Protein AF-X1JRX9-F1 (afdb_monomer_lite)

Sequence (79 aa):
MIRKLMVVLLSVALCLVVTAPLVAETNWGWSTLQEYEEATGNKIGKFNEAPMLKVKVAAGELPSIEERLPEEPMVDKPF

Secondary structure (DSSP, 8-state):
-HHHHHHHHHHHHHHHHHHGGGG-----EESSHHHHHHHHS---------HHHHHHHHTTSS--HHHHS-SS--EEPP-

Organism: NCBI:txid412755

Structure (mmCIF, N/CA/C/O backbone):
data_AF-X1JRX9-F1
#
_entry.id   AF-X1JRX9-F1
#
loop_
_atom_site.group_PDB
_atom_site.id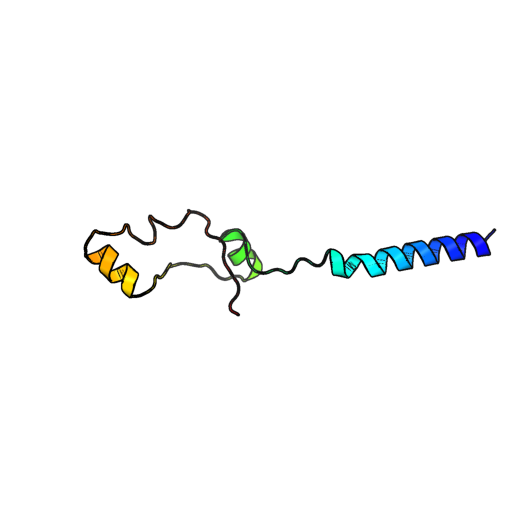
_atom_site.type_symbol
_atom_site.label_atom_id
_atom_site.label_alt_id
_atom_site.label_comp_id
_atom_site.label_asym_id
_atom_site.label_entity_id
_atom_site.label_seq_id
_atom_site.pdbx_PDB_ins_code
_atom_site.Cartn_x
_atom_site.Cartn_y
_atom_site.Cartn_z
_atom_site.occupancy
_atom_site.B_iso_or_equiv
_atom_site.auth_seq_id
_atom_site.auth_comp_id
_atom_site.auth_asym_id
_atom_site.auth_atom_id
_atom_site.pdbx_PDB_model_num
ATOM 1 N N . MET A 1 1 ? 48.505 -5.487 -34.518 1.00 71.50 1 MET A N 1
ATOM 2 C CA . MET A 1 1 ? 47.879 -4.810 -33.355 1.00 71.50 1 MET A CA 1
ATOM 3 C C . MET A 1 1 ? 46.353 -4.854 -33.417 1.00 71.50 1 MET A C 1
ATOM 5 O O . MET A 1 1 ? 45.746 -5.262 -32.437 1.00 71.50 1 MET A O 1
ATOM 9 N N . ILE A 1 2 ? 45.745 -4.584 -34.579 1.00 80.12 2 ILE A N 1
ATOM 10 C CA . ILE A 1 2 ? 44.283 -4.601 -34.801 1.00 80.12 2 ILE A CA 1
ATOM 11 C C . ILE A 1 2 ? 43.610 -5.926 -34.399 1.00 80.12 2 ILE A C 1
ATOM 13 O O . ILE A 1 2 ? 42.624 -5.906 -33.679 1.00 80.12 2 ILE A O 1
ATOM 17 N N . ARG A 1 3 ? 44.176 -7.089 -34.756 1.00 78.88 3 ARG A N 1
ATOM 18 C CA . ARG A 1 3 ? 43.604 -8.404 -34.391 1.00 78.88 3 ARG A CA 1
ATOM 19 C C . ARG A 1 3 ? 43.519 -8.642 -32.875 1.00 78.88 3 ARG A C 1
ATOM 21 O O . ARG A 1 3 ? 42.556 -9.235 -32.414 1.00 78.88 3 ARG A O 1
ATOM 28 N N . LYS A 1 4 ? 44.502 -8.168 -32.098 1.00 78.25 4 LYS A N 1
ATOM 29 C CA . LYS A 1 4 ? 44.479 -8.272 -30.626 1.00 78.25 4 LYS A CA 1
ATOM 30 C C . LYS A 1 4 ? 43.442 -7.314 -30.028 1.00 78.25 4 LYS A C 1
ATOM 32 O O . LYS A 1 4 ? 42.714 -7.709 -29.129 1.00 78.25 4 LYS A O 1
ATOM 37 N N . LEU A 1 5 ? 43.330 -6.104 -30.585 1.00 84.31 5 LEU A N 1
ATOM 38 C CA . LEU A 1 5 ? 42.313 -5.118 -30.204 1.00 84.31 5 LEU A CA 1
ATOM 39 C C . LEU A 1 5 ? 40.889 -5.640 -30.466 1.00 84.31 5 LEU A C 1
ATOM 41 O O . LEU A 1 5 ? 40.019 -5.515 -29.613 1.00 84.31 5 LEU A O 1
ATOM 45 N N . MET A 1 6 ? 40.675 -6.283 -31.618 1.00 87.88 6 MET A N 1
ATOM 46 C CA . MET A 1 6 ? 39.380 -6.850 -32.003 1.00 87.88 6 MET A CA 1
ATOM 47 C C . MET A 1 6 ? 38.940 -7.974 -31.060 1.00 87.88 6 MET A C 1
ATOM 49 O O . MET A 1 6 ? 37.774 -8.041 -30.690 1.00 87.88 6 MET A O 1
ATOM 53 N N . VAL A 1 7 ? 39.875 -8.828 -30.631 1.00 87.19 7 VAL A N 1
ATOM 54 C CA . VAL A 1 7 ? 39.593 -9.911 -29.674 1.00 87.19 7 VAL A CA 1
ATOM 55 C C . VAL A 1 7 ? 39.233 -9.356 -28.294 1.00 87.19 7 VAL A C 1
ATOM 57 O O . VAL A 1 7 ? 38.279 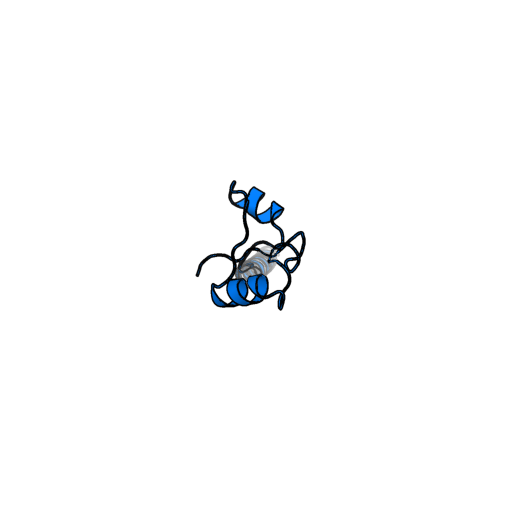-9.834 -27.692 1.00 87.19 7 VAL A O 1
ATOM 60 N N . VAL A 1 8 ? 39.934 -8.319 -27.824 1.00 90.12 8 VAL A N 1
ATOM 61 C CA . VAL A 1 8 ? 39.633 -7.667 -26.535 1.00 90.12 8 VAL A CA 1
ATOM 62 C C . VAL A 1 8 ? 38.261 -6.984 -26.562 1.00 90.12 8 VAL A C 1
ATOM 64 O O . VAL A 1 8 ? 37.478 -7.137 -25.626 1.00 90.12 8 VAL A O 1
ATOM 67 N N . LEU A 1 9 ? 37.928 -6.284 -27.652 1.00 90.31 9 LEU A N 1
ATOM 68 C CA . LEU A 1 9 ? 36.608 -5.668 -27.829 1.00 90.31 9 LEU A CA 1
ATOM 69 C C . LEU A 1 9 ? 35.485 -6.714 -27.836 1.00 90.31 9 LEU A C 1
ATOM 71 O O . LEU A 1 9 ? 34.481 -6.5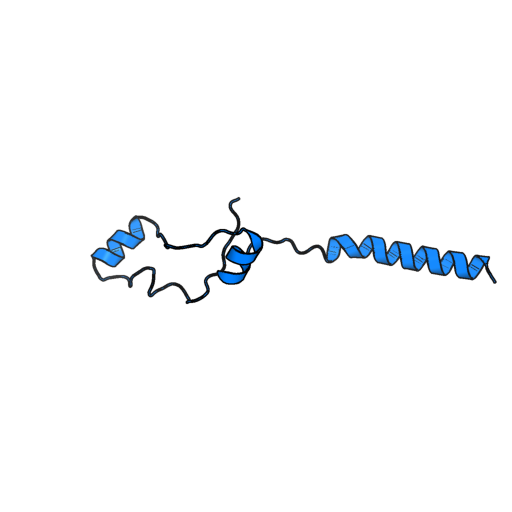34 -27.150 1.00 90.31 9 LEU A O 1
ATOM 75 N N . LEU A 1 10 ? 35.675 -7.828 -28.550 1.00 90.44 10 LEU A N 1
ATOM 76 C CA . LEU A 1 10 ? 34.700 -8.921 -28.595 1.00 90.44 10 LEU A CA 1
ATOM 77 C C . LEU A 1 10 ? 34.516 -9.596 -27.231 1.00 90.44 10 LEU A C 1
ATOM 79 O O . LEU A 1 10 ? 33.386 -9.905 -26.865 1.00 90.44 10 LEU A O 1
ATOM 83 N N . SER A 1 11 ? 35.587 -9.786 -26.453 1.00 86.81 11 SER A N 1
ATOM 84 C CA . SER A 1 11 ? 35.471 -10.370 -25.112 1.00 86.81 11 SER A CA 1
ATOM 85 C C . SER A 1 11 ? 34.738 -9.455 -24.132 1.00 86.81 11 SER A C 1
ATOM 87 O O . SER A 1 11 ? 33.923 -9.933 -23.353 1.00 86.81 11 SER A O 1
ATOM 89 N N . VAL A 1 12 ? 34.974 -8.139 -24.189 1.00 88.44 12 VAL A N 1
ATOM 90 C CA . VAL A 1 12 ? 34.277 -7.176 -23.318 1.00 88.44 12 VAL A CA 1
ATOM 91 C C . VAL A 1 12 ? 32.798 -7.086 -23.690 1.00 88.44 12 VAL A C 1
ATOM 93 O O . VAL A 1 12 ? 31.947 -7.123 -22.806 1.00 88.44 12 VAL A O 1
ATOM 96 N N . ALA A 1 13 ? 32.479 -7.042 -24.987 1.00 87.94 13 ALA A N 1
ATOM 97 C CA . ALA A 1 13 ? 31.097 -7.059 -25.455 1.00 87.94 13 ALA A CA 1
ATOM 98 C C . ALA A 1 13 ? 30.363 -8.337 -25.015 1.00 87.94 13 ALA A C 1
ATOM 100 O O . ALA A 1 13 ? 29.235 -8.262 -24.537 1.00 87.94 13 ALA A O 1
ATOM 101 N N . LEU A 1 14 ? 31.020 -9.499 -25.104 1.00 86.69 14 LEU A N 1
ATOM 102 C CA . LEU A 1 14 ? 30.449 -10.767 -24.651 1.00 86.69 14 LEU A CA 1
ATOM 103 C C . LEU A 1 14 ? 30.209 -10.781 -23.132 1.00 86.69 14 LEU A C 1
ATOM 105 O O . LEU A 1 14 ? 29.144 -11.210 -22.698 1.00 86.69 14 LEU A O 1
ATOM 109 N N . CYS A 1 15 ? 31.145 -10.258 -22.331 1.00 81.19 15 CYS A N 1
ATOM 110 C CA . CYS A 1 15 ? 30.956 -10.123 -20.884 1.00 81.19 15 CYS A CA 1
ATOM 111 C C . CYS A 1 15 ? 29.761 -9.221 -20.536 1.00 81.19 15 CYS A C 1
ATOM 113 O O . CYS A 1 15 ? 28.972 -9.577 -19.666 1.00 81.19 15 CYS A O 1
ATOM 115 N N . LEU A 1 16 ? 29.591 -8.093 -21.235 1.00 79.25 16 LEU A N 1
ATOM 116 C CA . LEU A 1 16 ? 28.490 -7.153 -20.987 1.00 79.25 16 LEU A CA 1
ATOM 117 C C . LEU A 1 16 ? 27.114 -7.743 -21.332 1.00 79.25 16 LEU A C 1
ATOM 119 O O . LEU A 1 16 ? 26.144 -7.512 -20.611 1.00 79.25 16 LEU A O 1
ATOM 123 N N . VAL A 1 17 ? 27.025 -8.537 -22.405 1.00 79.00 17 VAL A N 1
ATOM 124 C CA . VAL A 1 17 ? 25.769 -9.192 -22.812 1.00 79.00 17 VAL A CA 1
ATOM 125 C C . VAL A 1 17 ? 25.348 -10.264 -21.802 1.00 79.00 17 VAL A C 1
ATOM 127 O O . VAL A 1 17 ? 24.163 -10.383 -21.497 1.00 79.00 17 VAL A O 1
ATOM 130 N N . VAL A 1 18 ? 26.301 -11.011 -21.234 1.00 75.50 18 VAL A N 1
ATOM 131 C CA . VAL A 1 18 ? 26.015 -12.064 -20.242 1.00 75.50 18 VAL A CA 1
ATOM 132 C C . VAL A 1 18 ? 25.549 -11.489 -18.899 1.00 75.50 18 VAL A C 1
ATOM 134 O O . VAL A 1 18 ? 24.770 -12.133 -18.202 1.00 75.50 18 VAL A O 1
ATOM 137 N N . THR A 1 19 ? 25.966 -10.275 -18.528 1.00 70.25 19 THR A N 1
ATOM 138 C CA . THR A 1 19 ? 25.567 -9.664 -17.248 1.00 70.25 19 THR A CA 1
ATOM 139 C C . THR A 1 19 ? 24.180 -9.020 -17.255 1.00 70.25 19 THR A C 1
ATOM 141 O O . THR A 1 19 ? 23.610 -8.834 -16.185 1.00 70.25 19 THR A O 1
ATOM 144 N N . ALA A 1 20 ? 23.602 -8.705 -18.419 1.00 67.94 20 ALA A N 1
ATOM 145 C CA . ALA A 1 20 ? 22.322 -7.991 -18.502 1.00 67.94 20 ALA A CA 1
ATOM 146 C C . ALA A 1 20 ? 21.126 -8.727 -17.847 1.00 67.94 20 ALA A C 1
ATOM 148 O O . ALA A 1 20 ? 20.367 -8.080 -17.130 1.00 67.94 20 ALA A O 1
ATOM 149 N N . PRO A 1 21 ? 20.954 -10.057 -17.995 1.00 66.00 21 PRO A N 1
ATOM 150 C CA . PRO A 1 21 ? 19.863 -10.775 -17.331 1.00 66.00 21 PRO A CA 1
ATOM 151 C C . PRO A 1 21 ? 20.052 -10.908 -15.814 1.00 66.00 21 PRO A C 1
ATOM 153 O O . PRO A 1 21 ? 19.072 -11.066 -15.097 1.00 66.00 21 PRO A O 1
ATOM 156 N N . LEU A 1 22 ? 21.294 -10.846 -15.314 1.00 60.94 22 LEU A N 1
ATOM 157 C CA . LEU A 1 22 ? 21.591 -10.927 -13.876 1.00 60.94 22 LEU A CA 1
ATOM 158 C C . LEU A 1 22 ? 21.215 -9.644 -13.122 1.00 60.94 22 LEU A C 1
ATOM 160 O O . LEU A 1 22 ? 21.035 -9.689 -11.911 1.00 60.94 22 LEU A O 1
ATOM 164 N N . VAL A 1 23 ? 21.098 -8.519 -13.832 1.00 63.38 23 VAL A N 1
ATOM 165 C CA . VAL A 1 23 ? 20.666 -7.222 -13.283 1.00 63.38 23 VAL A CA 1
ATOM 166 C C . VAL A 1 23 ? 19.241 -6.852 -13.696 1.00 63.38 23 VAL A C 1
ATOM 168 O O . VAL A 1 23 ? 18.800 -5.735 -13.440 1.00 63.38 23 VAL A O 1
ATOM 171 N N . ALA A 1 24 ? 18.513 -7.764 -14.348 1.00 63.31 24 ALA A N 1
ATOM 172 C CA . ALA A 1 24 ? 17.103 -7.556 -14.630 1.00 63.31 24 ALA A CA 1
ATOM 173 C C . ALA A 1 24 ? 16.330 -7.669 -13.311 1.00 63.31 24 ALA A C 1
ATOM 175 O O . ALA A 1 24 ? 16.088 -8.769 -12.814 1.00 63.31 24 ALA A O 1
ATOM 176 N N . GLU A 1 25 ? 15.977 -6.523 -12.728 1.00 59.72 25 GLU A N 1
ATOM 177 C CA . GLU A 1 25 ? 15.099 -6.467 -11.567 1.00 59.72 25 GLU A CA 1
ATOM 178 C C . GLU A 1 25 ? 13.792 -7.192 -11.888 1.00 59.72 25 GLU A C 1
ATOM 180 O O . GLU A 1 25 ? 13.003 -6.788 -12.747 1.00 59.72 25 GLU A O 1
ATOM 185 N N . THR A 1 26 ? 13.552 -8.293 -11.186 1.00 65.56 26 THR A N 1
ATOM 186 C CA . THR A 1 26 ? 12.226 -8.890 -11.117 1.00 65.56 26 THR A CA 1
ATOM 187 C C . THR A 1 26 ? 11.349 -7.892 -10.371 1.00 65.56 26 THR A C 1
ATOM 189 O O . THR A 1 26 ? 11.411 -7.802 -9.148 1.00 65.56 26 THR A O 1
ATOM 192 N N . ASN A 1 27 ? 10.613 -7.065 -11.107 1.00 72.94 27 ASN A N 1
ATOM 193 C CA . ASN A 1 27 ? 9.754 -6.041 -10.529 1.00 72.94 27 ASN A CA 1
ATOM 194 C C . ASN A 1 27 ? 8.486 -6.701 -9.954 1.00 72.94 27 ASN A C 1
ATOM 196 O O . ASN A 1 27 ? 7.467 -6.791 -10.650 1.00 72.94 27 ASN A O 1
ATOM 200 N N . TRP A 1 28 ? 8.587 -7.200 -8.718 1.00 78.44 28 TRP A N 1
ATOM 201 C CA . TRP A 1 28 ? 7.492 -7.837 -7.979 1.00 78.44 28 TRP A CA 1
ATOM 202 C C . TRP A 1 28 ? 6.425 -6.820 -7.548 1.00 78.44 28 TRP A C 1
ATOM 204 O O . TRP A 1 28 ? 5.252 -7.151 -7.544 1.00 78.44 28 TRP A O 1
ATOM 214 N N . GLY A 1 29 ? 6.777 -5.554 -7.325 1.00 90.31 29 GLY A N 1
ATOM 215 C CA . GLY A 1 29 ? 5.822 -4.538 -6.888 1.00 90.31 29 GLY A CA 1
ATOM 216 C C . GLY A 1 29 ? 6.430 -3.141 -6.803 1.00 90.31 29 GLY A C 1
ATOM 217 O O . GLY A 1 29 ? 7.519 -2.894 -7.309 1.00 90.31 29 GLY A O 1
ATOM 218 N N . TRP A 1 30 ? 5.717 -2.235 -6.147 1.00 94.31 30 TRP A N 1
ATOM 219 C CA . TRP A 1 30 ? 6.113 -0.849 -5.909 1.00 94.31 30 TRP A CA 1
ATOM 220 C C . TRP A 1 30 ? 6.304 -0.617 -4.414 1.00 94.31 30 TRP A C 1
ATOM 222 O O . TRP A 1 30 ? 5.520 -1.114 -3.603 1.00 94.31 30 TRP A O 1
ATOM 232 N N . SER A 1 31 ? 7.341 0.127 -4.039 1.00 93.06 31 SER A N 1
ATOM 233 C CA . SER A 1 31 ? 7.706 0.322 -2.630 1.00 93.06 31 SER A CA 1
ATOM 234 C C . SER A 1 31 ? 6.793 1.326 -1.931 1.00 93.06 31 SER A C 1
ATOM 236 O O . SER A 1 31 ? 6.659 1.278 -0.711 1.00 93.06 31 SER A O 1
ATOM 238 N N . THR A 1 32 ? 6.176 2.222 -2.704 1.00 95.31 32 THR A N 1
ATOM 239 C CA . THR A 1 32 ? 5.303 3.299 -2.227 1.00 95.31 32 THR A CA 1
ATOM 240 C C . THR A 1 32 ? 4.041 3.411 -3.081 1.00 95.31 32 THR A C 1
ATOM 242 O O . THR A 1 32 ? 3.985 2.948 -4.227 1.00 95.31 32 THR A O 1
ATOM 245 N N . LEU A 1 33 ? 3.020 4.070 -2.536 1.00 96.12 33 LEU A N 1
ATOM 246 C CA . LEU A 1 33 ? 1.796 4.411 -3.257 1.00 96.12 33 LEU A CA 1
ATOM 247 C C . LEU A 1 33 ? 2.081 5.384 -4.404 1.00 96.12 33 LEU A C 1
ATOM 249 O O . LEU A 1 33 ? 1.463 5.275 -5.463 1.00 96.12 33 LEU A O 1
ATOM 253 N N . GLN A 1 34 ? 3.030 6.304 -4.211 1.00 95.75 34 GLN A N 1
ATOM 254 C CA . GLN A 1 34 ? 3.447 7.245 -5.247 1.00 95.75 34 GLN A CA 1
ATOM 255 C C . GLN A 1 34 ? 4.074 6.523 -6.444 1.00 95.75 34 GLN A C 1
ATOM 257 O O . GLN A 1 34 ? 3.674 6.772 -7.577 1.00 95.75 34 GLN A O 1
ATOM 262 N N . GLU A 1 35 ? 5.012 5.600 -6.209 1.00 95.00 35 GLU A N 1
ATOM 263 C CA . GLU A 1 35 ? 5.626 4.804 -7.282 1.00 95.00 35 GLU A CA 1
ATOM 264 C C . GLU A 1 35 ? 4.574 4.015 -8.073 1.00 95.00 35 GLU A C 1
ATOM 266 O O . GLU A 1 35 ? 4.647 3.926 -9.301 1.00 95.00 35 GLU A O 1
ATOM 271 N N . TYR A 1 36 ? 3.572 3.464 -7.383 1.00 95.56 36 TYR A N 1
ATOM 272 C CA . TYR A 1 36 ? 2.449 2.789 -8.026 1.00 95.56 36 TYR A CA 1
ATOM 273 C C . TYR A 1 36 ? 1.618 3.744 -8.899 1.00 95.56 36 TYR A C 1
ATOM 275 O O . TYR A 1 36 ? 1.277 3.404 -10.038 1.00 95.56 36 TYR A O 1
ATOM 283 N N . GLU A 1 37 ? 1.291 4.934 -8.390 1.00 97.06 37 GLU A N 1
ATOM 284 C CA . GLU A 1 37 ? 0.499 5.932 -9.115 1.00 97.06 37 GLU A CA 1
ATOM 285 C C . GLU A 1 37 ? 1.251 6.456 -10.344 1.00 97.06 37 GLU A C 1
ATOM 287 O O . GLU A 1 37 ? 0.680 6.509 -11.432 1.00 97.06 37 GLU A O 1
ATOM 292 N N . GLU A 1 38 ? 2.546 6.747 -10.220 1.00 96.31 38 GLU A N 1
ATOM 293 C CA . GLU A 1 38 ? 3.393 7.178 -11.337 1.00 96.31 38 GLU A CA 1
ATOM 294 C C . GLU A 1 38 ? 3.530 6.093 -12.413 1.00 96.31 38 GLU A C 1
ATOM 296 O O . GLU A 1 38 ? 3.468 6.384 -13.610 1.00 96.31 38 GLU A O 1
ATOM 301 N N . ALA A 1 39 ? 3.678 4.829 -12.007 1.00 94.00 39 ALA A N 1
ATOM 302 C CA . ALA A 1 39 ? 3.856 3.721 -12.938 1.00 94.00 39 ALA A CA 1
ATOM 303 C C . ALA A 1 39 ? 2.562 3.291 -13.644 1.00 94.00 39 ALA A C 1
ATOM 305 O O . ALA A 1 39 ? 2.619 2.770 -14.759 1.00 94.00 39 ALA A O 1
ATOM 306 N N . THR A 1 40 ? 1.404 3.446 -12.996 1.00 94.19 40 THR A N 1
ATOM 307 C CA . THR A 1 40 ? 0.131 2.896 -13.497 1.00 94.19 40 THR A CA 1
ATOM 308 C C . THR A 1 40 ? -0.900 3.952 -13.884 1.00 94.19 40 THR A C 1
ATOM 310 O O . THR A 1 40 ? -1.859 3.627 -14.583 1.00 94.19 40 THR A O 1
ATOM 313 N N . GLY A 1 41 ? -0.740 5.194 -13.425 1.00 97.06 41 GLY A N 1
ATOM 314 C CA . GLY A 1 41 ? -1.747 6.251 -13.522 1.00 97.06 41 GLY A CA 1
ATOM 315 C C . GLY A 1 41 ? -2.970 6.036 -12.622 1.00 97.06 41 GLY A C 1
ATOM 316 O O . GLY A 1 41 ? -3.944 6.778 -12.744 1.00 97.06 41 GLY A O 1
ATOM 317 N N . ASN A 1 42 ? -2.957 5.024 -11.745 1.00 96.06 42 ASN A N 1
ATOM 318 C CA . ASN A 1 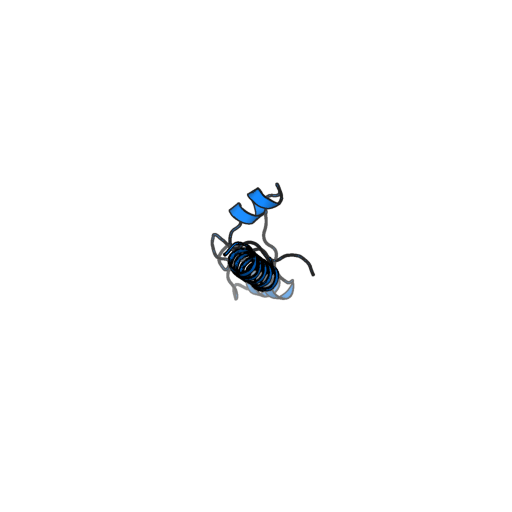42 ? -4.068 4.702 -10.852 1.00 96.06 42 ASN A CA 1
ATOM 319 C C . ASN A 1 42 ? -3.725 5.046 -9.406 1.00 96.06 42 ASN A C 1
ATOM 321 O O . ASN A 1 42 ? -2.636 4.748 -8.927 1.00 96.06 42 ASN A O 1
ATOM 325 N N . LYS A 1 43 ? -4.704 5.580 -8.676 1.00 96.94 43 LYS A N 1
ATOM 326 C CA . LYS A 1 43 ? -4.574 5.883 -7.250 1.00 96.94 43 LYS A CA 1
ATOM 327 C C . LYS A 1 43 ? -5.279 4.838 -6.390 1.00 96.94 43 LYS A C 1
ATOM 329 O O . LYS A 1 43 ? -6.454 4.535 -6.612 1.00 96.94 43 LYS A O 1
ATOM 334 N N . ILE A 1 44 ? -4.604 4.340 -5.355 1.00 96.19 44 ILE A N 1
ATOM 335 C CA . ILE A 1 44 ? -5.221 3.471 -4.341 1.00 96.19 44 ILE A CA 1
ATOM 336 C C . ILE A 1 44 ? -5.940 4.353 -3.317 1.00 96.19 44 ILE A C 1
ATOM 338 O O . ILE A 1 44 ? -5.319 4.975 -2.464 1.00 96.19 44 ILE A O 1
ATOM 342 N N . GLY A 1 45 ? -7.269 4.435 -3.424 1.00 94.19 45 GLY A N 1
ATOM 343 C CA . GLY A 1 45 ? -8.094 5.289 -2.557 1.00 94.19 45 GLY A CA 1
ATOM 344 C C . GLY A 1 45 ? -8.690 4.602 -1.325 1.00 94.19 45 GLY A C 1
ATOM 345 O O . GLY A 1 45 ? -9.304 5.273 -0.499 1.00 94.19 45 GLY A O 1
ATOM 346 N N . LYS A 1 46 ? -8.584 3.272 -1.212 1.00 95.38 46 LYS A N 1
ATOM 347 C CA . LYS A 1 46 ? -9.173 2.506 -0.106 1.00 95.38 46 LYS A CA 1
ATOM 348 C C . LYS A 1 46 ? -8.425 1.200 0.133 1.00 95.38 46 LYS A C 1
ATOM 350 O O . LYS A 1 46 ? -8.156 0.463 -0.815 1.00 95.38 46 LYS A O 1
ATOM 355 N N . PHE A 1 47 ? -8.226 0.863 1.404 1.00 96.88 47 PHE A N 1
ATOM 356 C CA . PHE A 1 47 ? -7.709 -0.435 1.820 1.00 96.88 47 PHE A CA 1
ATOM 357 C C . PHE A 1 47 ? -8.835 -1.382 2.241 1.00 96.88 47 PHE A C 1
ATOM 359 O O . PHE A 1 47 ? -9.908 -0.972 2.690 1.00 96.88 47 PHE A O 1
ATOM 366 N N . ASN A 1 48 ? -8.605 -2.679 2.052 1.00 96.56 48 ASN A N 1
ATOM 367 C CA . ASN A 1 48 ? -9.539 -3.730 2.437 1.00 96.56 48 ASN A CA 1
ATOM 368 C C . ASN A 1 48 ? -8.802 -4.827 3.205 1.00 96.56 48 ASN A C 1
ATOM 370 O O . ASN A 1 48 ? -7.617 -5.064 2.997 1.00 96.56 48 ASN A O 1
ATOM 374 N N . GLU A 1 49 ? -9.535 -5.532 4.059 1.00 97.88 49 GLU A N 1
ATOM 375 C CA . GLU A 1 49 ? -9.035 -6.654 4.851 1.00 97.88 49 GLU A CA 1
ATOM 376 C C . GLU A 1 49 ? -9.940 -7.880 4.720 1.00 97.88 49 GLU A C 1
ATOM 378 O O . GLU A 1 49 ? -11.116 -7.780 4.344 1.00 97.88 49 GLU A O 1
ATOM 383 N N . ALA A 1 50 ? -9.389 -9.041 5.079 1.00 98.06 50 ALA A N 1
ATOM 384 C CA . ALA A 1 50 ? -10.119 -10.298 5.112 1.00 98.06 50 ALA A CA 1
ATOM 385 C C . ALA A 1 50 ? -11.346 -10.223 6.050 1.00 98.06 50 ALA A C 1
ATOM 387 O O . ALA A 1 50 ? -11.264 -9.601 7.114 1.00 98.06 50 ALA A O 1
ATOM 388 N N . PRO A 1 51 ? -12.467 -10.906 5.733 1.00 98.12 51 PRO A N 1
ATOM 389 C CA . PRO A 1 51 ? -13.692 -10.846 6.538 1.00 98.12 51 PRO A CA 1
ATOM 390 C C . PRO A 1 51 ? -13.497 -11.182 8.022 1.00 98.12 51 PRO A C 1
ATOM 392 O O . PRO A 1 51 ? -14.089 -10.538 8.881 1.00 98.12 51 PRO A O 1
ATOM 395 N N . MET A 1 52 ? -12.626 -12.146 8.334 1.00 98.25 52 MET A N 1
ATOM 396 C CA . MET A 1 52 ? -12.305 -12.524 9.715 1.00 98.25 52 MET A CA 1
ATOM 397 C C . MET A 1 52 ? -11.690 -11.365 10.516 1.00 98.25 52 MET A C 1
ATOM 399 O O . MET A 1 52 ? -11.954 -11.243 11.709 1.00 98.25 52 MET A O 1
ATOM 403 N N . LEU A 1 53 ? -10.880 -10.509 9.884 1.00 98.38 53 LEU A N 1
ATOM 404 C CA . LEU A 1 53 ? -10.261 -9.368 10.562 1.00 98.38 53 LEU A CA 1
ATOM 405 C C . LEU A 1 53 ? -11.295 -8.284 10.867 1.00 98.38 53 LEU A C 1
ATOM 407 O O . LEU A 1 53 ? -11.309 -7.777 11.983 1.00 98.38 53 LEU A O 1
ATOM 411 N N . LYS A 1 54 ? -12.246 -8.043 9.954 1.00 97.94 54 LYS A N 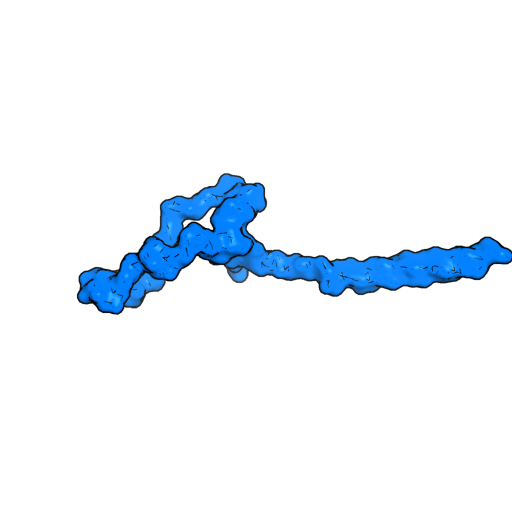1
ATOM 412 C CA . LYS A 1 54 ? -13.363 -7.111 10.193 1.00 97.94 54 LYS A CA 1
ATOM 413 C C . LYS A 1 54 ? -14.168 -7.469 11.440 1.00 97.94 54 LYS A C 1
ATOM 415 O O . LYS A 1 54 ? -14.583 -6.576 12.169 1.00 97.94 54 LYS A O 1
ATOM 420 N N . VAL A 1 55 ? -14.378 -8.765 11.697 1.00 98.31 55 VAL A N 1
ATOM 421 C CA . VAL A 1 55 ? -15.073 -9.233 12.909 1.00 98.31 55 VAL A CA 1
ATOM 422 C C . VAL A 1 55 ? -14.296 -8.841 14.168 1.00 98.31 55 VAL A C 1
ATOM 424 O O . VAL A 1 55 ? -14.895 -8.343 15.115 1.00 98.31 55 VAL A O 1
ATOM 427 N N . LYS A 1 56 ? -12.966 -8.994 14.163 1.00 98.38 56 LYS A N 1
ATOM 428 C CA . LYS A 1 56 ? -12.107 -8.604 15.293 1.00 98.38 56 LYS A CA 1
ATOM 429 C C . LYS A 1 56 ? -12.059 -7.092 15.497 1.00 98.38 56 LYS A C 1
ATOM 431 O O . LYS A 1 56 ? -12.090 -6.639 16.636 1.00 98.38 56 LYS A O 1
ATOM 436 N N . VAL A 1 57 ? -12.042 -6.319 14.409 1.00 98.25 57 VAL A N 1
ATOM 437 C CA . VAL A 1 57 ? -12.142 -4.852 14.470 1.00 98.25 57 VAL A CA 1
ATOM 438 C C . VAL A 1 57 ? -13.480 -4.433 15.078 1.00 98.25 57 VAL A C 1
ATOM 440 O O . VAL A 1 57 ? -13.512 -3.632 16.006 1.00 98.25 57 VAL A O 1
ATOM 443 N N . ALA A 1 58 ? -14.589 -5.031 14.630 1.00 98.06 58 ALA A N 1
ATOM 444 C CA . ALA A 1 58 ? -15.918 -4.749 15.172 1.00 98.06 58 ALA A CA 1
ATOM 445 C C . ALA A 1 58 ? -16.069 -5.151 16.652 1.00 98.06 58 ALA A C 1
ATOM 447 O O . ALA A 1 58 ? -16.815 -4.507 17.385 1.00 98.06 58 ALA A O 1
ATOM 448 N N . ALA A 1 59 ? -15.354 -6.189 17.096 1.00 98.31 59 ALA A N 1
ATOM 449 C CA . ALA A 1 59 ? -15.293 -6.601 18.497 1.00 98.31 59 ALA A CA 1
ATOM 450 C C . ALA A 1 59 ? -14.359 -5.725 19.361 1.00 98.31 59 ALA A C 1
ATOM 452 O O . ALA A 1 59 ? -14.325 -5.895 20.577 1.00 98.31 59 ALA A O 1
ATOM 453 N N . GLY A 1 60 ? -13.598 -4.800 18.759 1.00 98.12 60 GLY A N 1
ATOM 454 C CA . GLY A 1 60 ? -12.603 -3.975 19.455 1.00 98.12 60 GLY A CA 1
ATOM 455 C C . GLY A 1 60 ? -11.313 -4.719 19.823 1.00 98.12 60 GLY A C 1
ATOM 456 O O . GLY A 1 60 ? -10.490 -4.196 20.567 1.00 98.12 60 GLY A O 1
ATOM 457 N N . GLU A 1 61 ? -11.121 -5.934 19.309 1.00 98.25 61 GLU A N 1
ATOM 458 C CA . GLU A 1 61 ? -9.940 -6.770 19.566 1.00 98.25 61 GLU A CA 1
ATOM 459 C C . GLU A 1 61 ? -8.758 -6.419 18.652 1.00 98.25 61 GLU A C 1
ATOM 461 O O . GLU A 1 61 ? -7.630 -6.852 18.892 1.00 98.25 61 GLU A O 1
ATOM 466 N N . LEU A 1 62 ? -9.014 -5.675 17.572 1.00 98.50 62 LEU A N 1
ATOM 467 C CA . LEU A 1 62 ? -8.019 -5.293 16.578 1.00 98.50 62 LEU A CA 1
ATOM 468 C C . LEU A 1 62 ? -8.232 -3.831 16.148 1.00 98.50 62 LEU A C 1
ATOM 470 O O . LEU A 1 62 ? -9.377 -3.451 15.903 1.00 98.50 62 LEU A O 1
ATOM 474 N N . PRO A 1 63 ? -7.167 -3.022 15.995 1.00 98.25 63 PRO A N 1
ATOM 475 C CA . PRO A 1 63 ? -7.287 -1.688 15.409 1.00 98.25 63 PRO A CA 1
ATOM 476 C C . PRO A 1 63 ? -7.772 -1.739 13.954 1.00 98.25 63 PRO A C 1
ATOM 478 O O . PRO A 1 63 ? -7.679 -2.778 13.283 1.00 98.25 63 PRO A O 1
ATOM 481 N N . SER A 1 64 ? -8.250 -0.605 13.446 1.00 97.81 64 SER A N 1
ATOM 482 C CA . SER A 1 64 ? -8.683 -0.469 12.049 1.00 97.81 64 SER A CA 1
ATOM 483 C C . SER A 1 64 ? -7.552 -0.773 11.054 1.00 97.81 64 SER A C 1
ATOM 485 O O . SER A 1 64 ? -6.376 -0.862 11.418 1.00 97.81 64 SER A O 1
ATOM 487 N N . ILE A 1 65 ? -7.895 -1.001 9.783 1.00 97.69 65 ILE A N 1
ATOM 488 C CA . ILE A 1 65 ? -6.880 -1.281 8.757 1.00 97.69 65 ILE A CA 1
ATOM 489 C C . ILE A 1 65 ? -5.994 -0.060 8.507 1.00 97.69 65 ILE A C 1
ATOM 491 O O . ILE A 1 65 ? -4.787 -0.216 8.343 1.00 97.69 65 ILE A O 1
ATOM 495 N N . GLU A 1 66 ? -6.574 1.133 8.553 1.00 95.75 66 GLU A N 1
ATOM 496 C CA . GLU A 1 66 ? -5.882 2.405 8.381 1.00 95.75 66 GLU A CA 1
ATOM 497 C C . GLU A 1 66 ? -4.855 2.653 9.492 1.00 95.75 66 GLU A C 1
ATOM 499 O O . GLU A 1 66 ? -3.783 3.175 9.221 1.00 95.75 66 GLU A O 1
ATOM 504 N N . GLU A 1 67 ? -5.142 2.235 10.727 1.00 96.75 67 GLU A N 1
ATOM 505 C CA . GLU A 1 67 ? -4.200 2.355 11.852 1.00 96.75 67 GLU A CA 1
ATOM 506 C C . GLU A 1 67 ? -3.093 1.294 11.831 1.00 96.75 67 GLU A C 1
ATOM 508 O O . GLU A 1 67 ? -2.046 1.474 12.452 1.00 96.75 67 GLU A O 1
ATOM 513 N N . ARG A 1 68 ? -3.334 0.152 11.176 1.00 97.00 68 ARG A N 1
ATOM 514 C CA . ARG A 1 68 ? -2.374 -0.960 11.123 1.00 97.00 68 ARG A CA 1
ATOM 515 C C . ARG A 1 68 ? -1.418 -0.874 9.949 1.00 97.00 68 ARG A C 1
ATOM 517 O O . ARG A 1 68 ? -0.310 -1.399 10.049 1.00 97.00 68 ARG A O 1
ATOM 524 N N . LEU A 1 69 ? -1.864 -0.319 8.827 1.00 96.94 69 LEU A N 1
ATOM 525 C CA . LEU A 1 69 ? -1.007 -0.134 7.667 1.00 96.94 69 LEU A CA 1
ATOM 526 C C . LEU A 1 69 ? -0.031 1.025 7.911 1.00 96.94 69 LEU A C 1
ATOM 528 O O . LEU A 1 69 ? -0.387 2.001 8.571 1.00 96.94 69 LEU A O 1
ATOM 532 N N . PRO A 1 70 ? 1.203 0.936 7.387 1.00 96.25 70 PRO A N 1
ATOM 533 C CA . PRO A 1 70 ? 2.071 2.103 7.311 1.00 96.25 70 PRO A CA 1
ATOM 534 C C . PRO A 1 70 ? 1.460 3.154 6.374 1.00 96.25 70 PRO A C 1
ATOM 536 O O . PRO A 1 70 ? 0.613 2.832 5.542 1.00 96.25 70 PRO A O 1
ATOM 539 N N . GLU A 1 71 ? 1.935 4.396 6.477 1.00 94.62 71 GLU A N 1
ATOM 540 C CA . GLU A 1 71 ? 1.530 5.491 5.582 1.00 94.62 71 GLU A CA 1
ATOM 541 C C . GLU A 1 71 ? 1.818 5.164 4.107 1.00 94.62 71 GLU A C 1
ATOM 543 O O . GLU A 1 71 ? 0.976 5.395 3.244 1.00 94.62 71 GLU A O 1
ATOM 548 N N . GLU A 1 72 ? 2.966 4.531 3.845 1.00 95.56 72 GLU A N 1
ATOM 549 C CA . GLU A 1 72 ? 3.390 4.066 2.523 1.00 95.56 72 GLU A CA 1
ATOM 550 C C . GLU A 1 72 ? 3.502 2.532 2.511 1.00 95.56 72 GLU A C 1
ATOM 552 O O . GLU A 1 72 ? 4.573 1.976 2.777 1.00 95.56 72 GLU A O 1
ATOM 557 N N . PRO A 1 73 ? 2.394 1.805 2.277 1.00 95.88 73 PRO A N 1
ATOM 558 C CA . PRO A 1 73 ? 2.437 0.362 2.118 1.00 95.88 73 PRO A CA 1
ATOM 559 C C . PRO A 1 73 ? 3.027 -0.018 0.757 1.00 95.88 73 PRO A C 1
ATOM 561 O O . PRO A 1 73 ? 2.702 0.571 -0.273 1.00 95.88 73 PRO A O 1
ATOM 564 N N . MET A 1 74 ? 3.829 -1.082 0.752 1.00 94.81 74 MET A N 1
ATOM 565 C CA . MET A 1 74 ? 4.271 -1.730 -0.481 1.00 94.81 74 MET A CA 1
ATOM 566 C C . MET A 1 74 ? 3.062 -2.272 -1.258 1.00 94.81 74 MET A C 1
ATOM 568 O O . MET A 1 74 ? 2.168 -2.896 -0.677 1.00 94.81 74 MET A O 1
ATOM 572 N N . VAL A 1 75 ? 3.057 -2.072 -2.574 1.00 95.50 75 VAL A N 1
ATOM 573 C CA . VAL A 1 75 ? 2.002 -2.529 -3.482 1.00 95.50 75 VAL A CA 1
ATOM 574 C C . VAL A 1 75 ? 2.534 -3.675 -4.330 1.00 95.50 75 VAL A C 1
ATOM 576 O O . VAL A 1 75 ? 3.442 -3.489 -5.132 1.00 95.50 75 VAL A O 1
ATOM 579 N N . ASP A 1 76 ? 1.956 -4.859 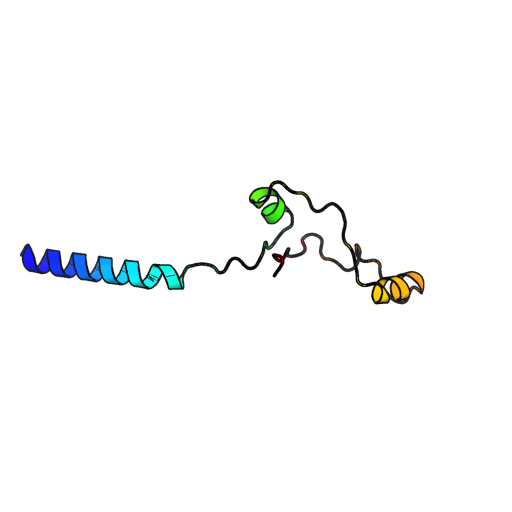-4.176 1.00 93.31 76 ASP A N 1
ATOM 580 C CA . ASP A 1 76 ? 2.338 -6.041 -4.952 1.00 93.31 76 ASP A CA 1
ATOM 581 C C . ASP A 1 76 ? 1.504 -6.160 -6.238 1.00 93.31 76 ASP A C 1
ATOM 583 O O . ASP A 1 76 ? 0.360 -5.691 -6.308 1.00 93.31 76 ASP A O 1
ATOM 587 N N . LYS A 1 77 ? 2.061 -6.800 -7.268 1.00 89.62 77 LYS A N 1
ATOM 588 C CA . LYS A 1 77 ? 1.313 -7.109 -8.491 1.00 89.62 77 LYS A CA 1
ATOM 589 C C . LYS A 1 77 ? 0.412 -8.328 -8.272 1.00 89.62 77 LYS A C 1
ATOM 591 O O . LYS A 1 77 ? 0.785 -9.256 -7.559 1.00 89.62 77 LYS A O 1
ATOM 596 N N . PRO A 1 78 ? -0.769 -8.377 -8.912 1.00 85.94 78 PRO A N 1
ATOM 597 C CA . PRO A 1 78 ? -1.546 -9.609 -8.964 1.00 85.94 78 PRO A CA 1
ATOM 598 C C . PRO A 1 78 ? -0.733 -10.742 -9.610 1.00 85.94 78 PRO A C 1
ATOM 600 O O . PRO A 1 78 ? -0.063 -10.509 -10.619 1.00 85.94 78 PRO A O 1
ATOM 603 N N . PHE A 1 79 ? -0.820 -11.943 -9.032 1.00 76.44 79 PHE A N 1
ATOM 604 C CA . PHE A 1 79 ? -0.264 -13.178 -9.597 1.00 76.44 79 PHE A CA 1
ATOM 605 C C . PHE A 1 79 ? -1.069 -13.681 -10.800 1.00 76.44 79 PHE A C 1
ATOM 607 O O . PHE A 1 79 ? -2.316 -13.537 -10.779 1.00 76.44 79 PHE A O 1
#

pLDDT: mean 89.26, std 10.81, range [59.72, 98.5]

Foldseek 3Di:
DVVVVVVVVVVVVVVVVVCVVVPPPPCQFAQFQVRVCVVPVDHDPDDDDDPVVVVCCVVVNDPDPVVVADPTHIGGDDD

Radius of gyration: 24.07 Å; chains: 1; bounding box: 64×20×54 Å